Protein AF-A0A349M8V0-F1 (afdb_monomer_lite)

Secondary structure (DSSP, 8-state):
-HHHHHHHHSPPPPBTTB---HHHHHHHHHHHGGGHHHHHHHS-HHHHHHHHHHHHHHHHSS--TTHHHHHHHSSHHHHHHHHHHTSS-HHHHHHHHHHHHHHHHHHHHHHHHHHHHHHHH--

Sequence (123 aa):
LPVLINYIQHPQVVGPYNWDFYSLNLIMICAFFPLLIPIFRKLPGTYGILTLVFLVIPLTSGRLTSIPRYYLVVFPVYMILAWWSCRGSQQQQERKHTFIVASFAILLSLGMVMFTLGVYSLA

Radius of gyration: 17.71 Å; chains: 1; bounding box: 41×24×51 Å

Structure (mmCIF, N/CA/C/O backbone):
data_AF-A0A349M8V0-F1
#
_entry.id   AF-A0A349M8V0-F1
#
loop_
_atom_site.group_PDB
_atom_site.id
_atom_site.type_symbol
_atom_site.label_atom_id
_atom_site.label_alt_id
_atom_site.label_comp_id
_atom_site.label_asym_id
_atom_site.label_entity_id
_atom_site.label_seq_id
_atom_site.pdbx_PDB_ins_code
_atom_site.Cartn_x
_atom_site.Cartn_y
_atom_site.Cartn_z
_atom_site.occupancy
_atom_site.B_iso_or_equiv
_atom_site.auth_seq_id
_atom_site.auth_comp_id
_atom_site.auth_asym_id
_atom_site.auth_atom_id
_atom_site.pdbx_PDB_model_num
ATOM 1 N N . LEU A 1 1 ? 15.910 -9.341 -3.261 1.00 67.12 1 LEU A N 1
ATOM 2 C CA . LEU A 1 1 ? 17.052 -8.499 -2.821 1.00 67.12 1 LEU A CA 1
ATOM 3 C C . LEU A 1 1 ? 18.019 -8.149 -3.957 1.00 67.12 1 LEU A C 1
ATOM 5 O O . LEU A 1 1 ? 18.129 -6.962 -4.230 1.00 67.12 1 LEU A O 1
ATOM 9 N N . PRO A 1 2 ? 18.649 -9.105 -4.673 1.00 75.94 2 PRO A N 1
ATOM 10 C CA . PRO A 1 2 ? 19.550 -8.780 -5.792 1.00 75.94 2 PRO A CA 1
ATOM 11 C C . PRO A 1 2 ? 18.852 -8.000 -6.916 1.00 75.94 2 PRO A C 1
ATOM 13 O O . PRO A 1 2 ? 19.427 -7.067 -7.459 1.00 75.94 2 PRO A O 1
ATOM 16 N N . VAL A 1 3 ? 17.576 -8.302 -7.180 1.00 75.69 3 VAL A N 1
ATOM 17 C CA . VAL A 1 3 ? 16.731 -7.546 -8.122 1.00 75.69 3 VAL A CA 1
ATOM 18 C C . VAL A 1 3 ? 16.557 -6.087 -7.687 1.00 75.69 3 VAL A C 1
ATOM 20 O O . VAL A 1 3 ? 16.650 -5.195 -8.515 1.00 75.69 3 VAL A O 1
ATOM 23 N N . LEU A 1 4 ? 16.361 -5.826 -6.389 1.00 76.88 4 LEU A N 1
ATOM 24 C CA . LEU A 1 4 ? 16.203 -4.466 -5.859 1.00 76.88 4 LEU A CA 1
ATOM 25 C C . LEU A 1 4 ? 17.508 -3.666 -5.985 1.00 76.88 4 LEU A C 1
ATOM 27 O O . LEU A 1 4 ? 17.482 -2.509 -6.385 1.00 76.88 4 LEU A O 1
ATOM 31 N N . ILE A 1 5 ? 18.644 -4.300 -5.679 1.00 81.44 5 ILE A N 1
ATOM 32 C CA . ILE A 1 5 ? 19.976 -3.695 -5.821 1.00 81.44 5 ILE A CA 1
ATOM 33 C C . ILE A 1 5 ? 20.246 -3.362 -7.289 1.00 81.44 5 ILE A C 1
ATOM 35 O O . ILE A 1 5 ? 20.620 -2.235 -7.602 1.00 81.44 5 ILE A O 1
ATOM 39 N N . ASN A 1 6 ? 19.997 -4.315 -8.190 1.00 80.62 6 ASN A N 1
ATOM 40 C CA . ASN A 1 6 ? 20.159 -4.108 -9.624 1.00 80.62 6 ASN A CA 1
ATOM 41 C C . ASN A 1 6 ? 19.255 -2.978 -10.140 1.00 80.62 6 ASN A C 1
ATOM 43 O O . ASN A 1 6 ? 19.724 -2.140 -10.905 1.00 80.62 6 ASN A O 1
ATOM 47 N N . TYR A 1 7 ? 18.007 -2.915 -9.665 1.00 79.81 7 TYR A N 1
ATOM 48 C CA . TYR A 1 7 ? 17.055 -1.863 -10.017 1.00 79.81 7 TYR A CA 1
ATOM 49 C C . TYR A 1 7 ? 17.547 -0.482 -9.571 1.00 79.81 7 TYR A C 1
ATOM 51 O O . TYR A 1 7 ? 17.559 0.439 -10.375 1.00 79.81 7 TYR A O 1
ATOM 59 N N . ILE A 1 8 ? 18.043 -0.352 -8.334 1.00 82.94 8 ILE A N 1
ATOM 60 C CA . ILE A 1 8 ? 18.603 0.908 -7.812 1.00 82.94 8 ILE A CA 1
ATOM 61 C C . ILE A 1 8 ? 19.835 1.359 -8.613 1.00 82.94 8 ILE A C 1
ATOM 63 O O . ILE A 1 8 ? 20.022 2.552 -8.844 1.00 82.94 8 ILE A O 1
ATOM 67 N N . GLN A 1 9 ? 20.677 0.413 -9.035 1.00 85.44 9 GLN A N 1
ATOM 68 C CA . GLN A 1 9 ? 21.901 0.690 -9.793 1.00 85.44 9 GLN A CA 1
ATOM 69 C C . GLN A 1 9 ? 21.645 1.066 -11.260 1.00 85.44 9 GLN A C 1
ATOM 71 O O . GLN A 1 9 ? 22.492 1.718 -11.865 1.00 85.44 9 GLN A O 1
ATOM 76 N N . HIS A 1 10 ? 20.497 0.683 -11.826 1.00 81.81 10 HIS A N 1
ATOM 77 C CA . HIS A 1 10 ? 20.156 0.910 -13.233 1.00 81.81 10 HIS A CA 1
ATOM 78 C C . HIS A 1 10 ? 18.828 1.671 -13.354 1.00 81.81 10 HIS A C 1
ATOM 80 O O . HIS A 1 10 ? 17.822 1.088 -13.781 1.00 81.81 10 HIS A O 1
ATOM 86 N N . PRO A 1 11 ? 18.801 2.970 -12.990 1.00 80.00 11 PRO A N 1
ATOM 87 C CA . PRO A 1 11 ? 17.587 3.770 -13.049 1.00 80.00 11 PRO A CA 1
ATOM 88 C C . PRO A 1 11 ? 17.034 3.801 -14.474 1.00 80.00 11 PRO A C 1
ATOM 90 O O . PRO A 1 11 ? 17.744 4.111 -15.430 1.00 80.00 11 PRO A O 1
ATOM 93 N N . GLN A 1 12 ? 15.753 3.471 -14.608 1.00 74.44 12 GLN A N 1
ATOM 94 C CA . GLN A 1 12 ? 15.059 3.487 -15.890 1.00 74.44 12 GLN A CA 1
ATOM 95 C C . GLN A 1 12 ? 14.364 4.836 -16.073 1.00 74.44 12 GLN A C 1
ATOM 97 O O . GLN A 1 12 ? 13.650 5.306 -15.185 1.00 74.44 12 GLN A O 1
ATOM 102 N N . VAL A 1 13 ? 14.566 5.463 -17.232 1.00 70.75 13 VAL A N 1
ATOM 103 C CA . VAL A 1 13 ? 13.831 6.673 -17.610 1.00 70.75 13 VAL A CA 1
ATOM 104 C C . VAL A 1 13 ? 12.449 6.256 -18.106 1.00 70.75 13 VAL A C 1
ATOM 106 O O . VAL A 1 13 ? 12.327 5.318 -18.894 1.00 70.75 13 VAL A O 1
ATOM 109 N N . VAL A 1 14 ? 11.407 6.945 -17.635 1.00 67.88 14 VAL A N 1
ATOM 110 C CA . VAL A 1 14 ? 10.024 6.689 -18.056 1.00 67.88 14 VAL A CA 1
ATOM 111 C C . VAL A 1 14 ? 9.923 6.936 -19.560 1.00 67.88 14 VAL A C 1
ATOM 113 O O . VAL A 1 14 ? 10.162 8.047 -20.030 1.00 67.88 14 VAL A O 1
ATOM 116 N N . GLY A 1 15 ? 9.596 5.890 -20.314 1.00 67.25 15 GLY A N 1
ATOM 117 C CA . GLY A 1 15 ? 9.407 5.962 -21.758 1.00 67.25 15 GLY A CA 1
ATOM 118 C C . GLY A 1 15 ? 7.920 5.901 -22.113 1.00 67.25 15 GLY A C 1
ATOM 119 O O . GLY A 1 15 ? 7.176 5.197 -21.437 1.00 67.25 15 GLY A O 1
ATOM 120 N N . PRO A 1 16 ? 7.466 6.547 -23.200 1.00 66.50 16 PRO A N 1
ATOM 121 C CA . PRO A 1 16 ? 6.059 6.505 -23.624 1.00 66.50 16 PRO A CA 1
ATOM 122 C C . PRO A 1 16 ? 5.549 5.086 -23.945 1.00 66.50 16 PRO A C 1
ATOM 124 O O . PRO A 1 16 ? 4.350 4.835 -23.900 1.00 66.50 16 PRO A O 1
ATOM 127 N N . TYR A 1 17 ? 6.458 4.144 -24.218 1.00 67.19 17 TYR A N 1
ATOM 128 C CA . TYR A 1 17 ? 6.156 2.729 -24.471 1.00 67.19 17 TYR A CA 1
ATOM 129 C C . TYR A 1 17 ? 6.496 1.810 -23.289 1.00 67.19 17 TYR A C 1
ATOM 131 O O . TYR A 1 17 ? 6.292 0.601 -23.364 1.00 67.19 17 TYR A O 1
ATOM 139 N N . ASN A 1 18 ? 7.024 2.372 -22.199 1.00 67.75 18 ASN A N 1
ATOM 140 C CA . ASN A 1 18 ? 7.410 1.643 -21.001 1.00 67.75 18 ASN A CA 1
ATOM 141 C C . ASN A 1 18 ? 6.669 2.232 -19.796 1.00 67.75 18 ASN A C 1
ATOM 143 O O . ASN A 1 18 ? 7.134 3.182 -19.169 1.00 67.75 18 ASN A O 1
ATOM 147 N N . TRP A 1 19 ? 5.523 1.634 -19.460 1.00 66.00 19 TRP A N 1
ATOM 148 C CA . TRP A 1 19 ? 4.694 1.971 -18.292 1.00 66.00 19 TRP A CA 1
ATOM 149 C C . TRP A 1 19 ? 5.328 1.535 -16.954 1.00 66.00 19 TRP A C 1
ATOM 151 O O . TRP A 1 19 ? 4.631 1.229 -15.982 1.00 66.00 19 TRP A O 1
ATOM 161 N N . ASP A 1 20 ? 6.659 1.482 -16.897 1.00 74.62 20 ASP A N 1
ATOM 162 C CA . ASP A 1 20 ? 7.415 1.227 -15.683 1.00 74.62 20 ASP A CA 1
ATOM 163 C C . ASP A 1 20 ? 7.828 2.548 -15.025 1.00 74.62 20 ASP A C 1
ATOM 165 O O . ASP A 1 20 ? 8.823 3.186 -15.378 1.00 74.62 20 ASP A O 1
ATOM 169 N N . PHE A 1 21 ? 7.032 2.979 -14.049 1.00 82.75 21 PHE A N 1
ATOM 170 C CA . PHE A 1 21 ? 7.296 4.190 -13.280 1.00 82.75 21 PHE A CA 1
ATOM 171 C C . PHE A 1 21 ? 8.333 3.921 -12.188 1.00 82.75 21 PHE A C 1
ATOM 173 O O . PHE A 1 21 ? 7.989 3.774 -11.015 1.00 82.75 21 PHE A O 1
ATOM 180 N N . TYR A 1 22 ? 9.608 3.897 -12.577 1.00 83.31 22 TYR A N 1
ATOM 181 C CA . TYR A 1 22 ? 10.750 3.607 -11.704 1.00 83.31 22 TYR A CA 1
ATOM 182 C C . TYR A 1 22 ? 10.678 4.298 -10.332 1.00 83.31 22 TYR A C 1
ATOM 184 O O . TYR A 1 22 ? 10.661 3.641 -9.287 1.00 83.31 22 TYR A O 1
ATOM 192 N N . SER A 1 23 ? 10.566 5.629 -10.332 1.00 84.69 23 SER A N 1
ATOM 193 C CA . SER A 1 23 ? 10.524 6.426 -9.102 1.00 84.69 23 SER A CA 1
ATOM 194 C C . SER A 1 23 ? 9.300 6.100 -8.248 1.00 84.69 23 SER A C 1
ATOM 196 O O . SER A 1 23 ? 9.412 5.987 -7.030 1.00 84.69 23 SER A O 1
ATOM 198 N N . LEU A 1 24 ? 8.137 5.899 -8.877 1.00 86.19 24 LEU A N 1
ATOM 199 C CA . LEU A 1 24 ? 6.903 5.538 -8.182 1.00 86.19 24 LEU A CA 1
ATOM 200 C C . LEU A 1 24 ? 7.041 4.167 -7.507 1.00 86.19 24 LEU A C 1
ATOM 202 O O . LEU A 1 24 ? 6.669 4.021 -6.346 1.00 86.19 24 LEU A O 1
ATOM 206 N N . ASN A 1 25 ? 7.611 3.175 -8.198 1.00 87.88 25 ASN A N 1
ATOM 207 C CA . ASN A 1 25 ? 7.834 1.846 -7.633 1.00 87.88 25 ASN A CA 1
ATOM 208 C C . ASN A 1 25 ? 8.745 1.915 -6.403 1.00 87.88 25 ASN A C 1
ATOM 210 O O . ASN A 1 25 ? 8.401 1.354 -5.364 1.00 87.88 25 ASN A O 1
ATOM 214 N N . LEU A 1 26 ? 9.869 2.638 -6.486 1.00 87.69 26 LEU A N 1
ATOM 215 C CA . LEU A 1 26 ? 10.778 2.807 -5.349 1.00 87.69 26 LEU A CA 1
ATOM 216 C C . LEU A 1 26 ? 10.113 3.519 -4.172 1.00 87.69 26 LEU A C 1
ATOM 218 O O . LEU A 1 26 ? 10.224 3.048 -3.041 1.00 87.69 26 LEU A O 1
ATOM 222 N N . ILE A 1 27 ? 9.386 4.610 -4.431 1.00 89.25 27 ILE A N 1
ATOM 223 C CA . ILE A 1 27 ? 8.642 5.333 -3.392 1.00 89.25 27 ILE A CA 1
ATOM 224 C C . ILE A 1 27 ? 7.653 4.391 -2.706 1.00 89.25 27 ILE A C 1
ATOM 226 O O . ILE A 1 27 ? 7.610 4.348 -1.480 1.00 89.25 27 ILE A O 1
ATOM 230 N N . MET A 1 28 ? 6.901 3.594 -3.467 1.00 89.31 28 MET A N 1
ATOM 231 C CA . MET A 1 28 ? 5.934 2.652 -2.902 1.00 89.31 28 MET A CA 1
ATOM 232 C C . MET A 1 28 ? 6.605 1.552 -2.077 1.00 89.31 28 MET A C 1
ATOM 234 O O . MET A 1 28 ? 6.092 1.198 -1.016 1.00 89.31 28 MET A O 1
ATOM 238 N N . ILE A 1 29 ? 7.772 1.051 -2.494 1.00 89.12 29 ILE A N 1
ATOM 239 C CA . ILE A 1 29 ? 8.552 0.100 -1.690 1.00 89.12 29 ILE A CA 1
ATOM 240 C C . ILE A 1 29 ? 8.965 0.731 -0.364 1.00 89.12 29 ILE A C 1
ATOM 242 O O . ILE A 1 29 ? 8.669 0.186 0.702 1.00 89.12 29 ILE A O 1
ATOM 246 N N . CYS A 1 30 ? 9.576 1.908 -0.419 1.00 89.94 30 CYS A N 1
ATOM 247 C CA . CYS A 1 30 ? 10.024 2.619 0.770 1.00 89.94 30 CYS A CA 1
ATOM 248 C C . CYS A 1 30 ? 8.865 3.051 1.679 1.00 89.94 30 CYS A C 1
ATOM 250 O O . CYS A 1 30 ? 9.047 3.101 2.890 1.00 89.94 30 CYS A O 1
ATOM 252 N N . ALA A 1 31 ? 7.681 3.337 1.133 1.00 89.75 31 ALA A N 1
ATOM 253 C CA . ALA A 1 31 ? 6.516 3.760 1.905 1.00 89.75 31 ALA A CA 1
ATOM 254 C C . ALA A 1 31 ? 5.797 2.590 2.593 1.00 89.75 31 ALA A C 1
ATOM 256 O O . ALA A 1 31 ? 5.341 2.736 3.727 1.00 89.75 31 ALA A O 1
ATOM 257 N N . PHE A 1 32 ? 5.698 1.425 1.943 1.00 90.56 32 PHE A N 1
ATOM 258 C CA . PHE A 1 32 ? 4.906 0.303 2.460 1.00 90.56 32 PHE A CA 1
ATOM 259 C C . PHE A 1 32 ? 5.655 -0.564 3.474 1.00 90.56 32 PHE A C 1
ATOM 261 O O . PHE A 1 32 ? 5.034 -1.064 4.410 1.00 90.56 32 PHE A O 1
ATOM 268 N N . PHE A 1 33 ? 6.975 -0.725 3.351 1.00 90.94 33 PHE A N 1
ATOM 269 C CA . PHE A 1 33 ? 7.754 -1.504 4.324 1.00 90.94 33 PHE A CA 1
ATOM 270 C C . PHE A 1 33 ? 7.653 -0.961 5.764 1.00 90.94 33 PHE A C 1
ATOM 272 O O . PHE A 1 33 ? 7.397 -1.753 6.675 1.00 90.94 33 PHE A O 1
ATOM 279 N N . PRO A 1 34 ? 7.758 0.360 6.011 1.00 93.06 34 PRO A N 1
ATOM 280 C CA . PRO A 1 34 ? 7.553 0.938 7.337 1.00 93.06 34 PRO A CA 1
ATOM 281 C C . PRO A 1 34 ? 6.166 0.678 7.931 1.00 93.06 34 PRO A C 1
ATOM 283 O O . PRO A 1 34 ? 6.041 0.650 9.154 1.00 93.06 34 PRO A O 1
ATOM 286 N N . LEU A 1 35 ? 5.133 0.435 7.111 1.00 91.44 35 LEU A N 1
ATOM 287 C CA . LEU A 1 35 ? 3.784 0.113 7.596 1.00 91.44 35 LEU A CA 1
ATOM 288 C C . LEU A 1 35 ? 3.717 -1.240 8.318 1.00 91.44 35 LEU A C 1
ATOM 290 O O . LEU A 1 35 ? 2.807 -1.455 9.117 1.00 91.44 35 LEU A O 1
ATOM 294 N N . LEU A 1 36 ? 4.703 -2.125 8.136 1.00 92.00 36 LEU A N 1
ATOM 295 C CA . LEU A 1 36 ? 4.812 -3.341 8.945 1.00 92.00 36 LEU A CA 1
ATOM 296 C C . LEU A 1 36 ? 4.975 -3.019 10.434 1.00 92.00 36 LEU A C 1
ATOM 298 O O . LEU A 1 36 ? 4.443 -3.744 11.272 1.00 92.00 36 LEU A O 1
ATOM 302 N N . ILE A 1 37 ? 5.654 -1.918 10.775 1.00 93.81 37 ILE A N 1
ATOM 303 C CA . ILE A 1 37 ? 5.904 -1.525 12.167 1.00 93.81 37 ILE A CA 1
ATOM 304 C C . ILE A 1 37 ? 4.584 -1.319 12.929 1.00 93.81 37 ILE A C 1
ATOM 306 O O . ILE A 1 37 ? 4.375 -2.002 13.934 1.00 93.81 37 ILE A O 1
ATOM 310 N N . PRO A 1 38 ? 3.661 -0.426 12.512 1.00 93.56 38 PRO A N 1
ATOM 311 C CA . PRO A 1 38 ? 2.388 -0.277 13.204 1.00 93.56 38 PRO A CA 1
ATOM 312 C C . PRO A 1 38 ? 1.530 -1.545 13.137 1.00 93.56 38 PRO A C 1
ATOM 314 O O . PRO A 1 38 ? 0.856 -1.833 14.121 1.00 93.56 38 PRO A O 1
ATOM 317 N N . ILE A 1 39 ? 1.587 -2.333 12.056 1.00 92.75 39 ILE A N 1
ATOM 318 C CA . ILE A 1 39 ? 0.817 -3.584 11.945 1.00 92.75 39 ILE A CA 1
ATOM 319 C C . ILE A 1 39 ? 1.255 -4.587 13.015 1.00 92.75 39 ILE A C 1
ATOM 321 O O . ILE A 1 39 ? 0.426 -5.008 13.813 1.00 92.75 39 ILE A O 1
ATOM 325 N N . PHE A 1 40 ? 2.548 -4.900 13.125 1.00 94.25 40 PHE A N 1
ATOM 326 C CA . PHE A 1 40 ? 3.043 -5.814 14.161 1.00 94.25 40 PHE A CA 1
ATOM 327 C C . PHE A 1 40 ? 2.849 -5.276 15.583 1.00 94.25 40 PHE A C 1
ATOM 329 O O . PHE A 1 40 ? 2.684 -6.053 16.519 1.00 94.25 40 PHE A O 1
ATOM 336 N N . ARG A 1 41 ? 2.865 -3.950 15.771 1.00 94.06 41 ARG A N 1
ATOM 337 C CA . ARG A 1 41 ? 2.697 -3.341 17.102 1.00 94.06 41 ARG A CA 1
ATOM 338 C C . ARG A 1 41 ? 1.246 -3.228 17.554 1.00 94.06 41 ARG A C 1
ATOM 340 O O . ARG A 1 41 ? 1.020 -3.048 18.750 1.00 94.06 41 ARG A O 1
ATOM 347 N N . LYS A 1 42 ? 0.282 -3.207 16.631 1.00 92.00 42 LYS A N 1
ATOM 348 C CA . LYS A 1 42 ? -1.114 -2.838 16.927 1.00 92.00 42 LYS A CA 1
ATOM 349 C C . LYS A 1 42 ? -2.150 -3.872 16.497 1.00 92.00 42 LYS A C 1
ATOM 351 O O . LYS A 1 42 ? -3.282 -3.777 16.968 1.00 92.00 42 LYS A O 1
ATOM 356 N N . LEU A 1 43 ? -1.788 -4.816 15.634 1.00 91.19 43 LEU A N 1
ATOM 357 C CA . LEU A 1 43 ? -2.649 -5.884 15.135 1.00 91.19 43 LEU A CA 1
ATOM 358 C C . LEU A 1 43 ? -2.064 -7.257 15.506 1.00 91.19 43 LEU A C 1
ATOM 360 O O . LEU A 1 43 ? -0.871 -7.355 15.800 1.00 91.19 43 LEU A O 1
ATOM 364 N N . PRO A 1 44 ? -2.878 -8.330 15.490 1.00 92.00 44 PRO A N 1
ATOM 365 C CA . PRO A 1 44 ? -2.375 -9.691 15.648 1.00 92.00 44 PRO A CA 1
ATOM 366 C C . PRO A 1 44 ? -1.237 -10.005 14.670 1.00 92.00 44 PRO A C 1
ATOM 368 O O . PRO A 1 44 ? -1.313 -9.660 13.488 1.00 92.00 44 PRO A O 1
ATOM 371 N N . GLY A 1 45 ? -0.205 -10.708 15.148 1.00 91.94 45 GLY A N 1
ATOM 372 C CA . GLY A 1 45 ? 1.011 -10.993 14.375 1.00 91.94 45 GLY A CA 1
ATOM 373 C C . GLY A 1 45 ? 0.754 -11.682 13.031 1.00 91.94 45 GLY A C 1
ATOM 374 O O . GLY A 1 45 ? 1.478 -11.428 12.071 1.00 91.94 45 GLY A O 1
ATOM 375 N N . THR A 1 46 ? -0.323 -12.467 12.921 1.00 91.62 46 THR A N 1
ATOM 376 C CA . THR A 1 46 ? -0.767 -13.103 11.671 1.00 91.62 46 THR A CA 1
ATOM 377 C C . THR A 1 46 ? -0.963 -12.093 10.537 1.00 91.62 46 THR A C 1
ATOM 379 O O . THR A 1 46 ? -0.543 -12.354 9.413 1.00 91.62 46 THR A O 1
ATOM 382 N N . TYR A 1 47 ? -1.524 -10.911 10.820 1.00 90.81 47 TYR A N 1
ATOM 383 C CA . TYR A 1 47 ? -1.696 -9.854 9.816 1.00 90.81 47 TYR A CA 1
ATOM 384 C C . TYR A 1 47 ? -0.361 -9.249 9.377 1.00 90.81 47 TYR A C 1
ATOM 386 O O . TYR A 1 47 ? -0.187 -8.920 8.203 1.00 90.81 47 TYR A O 1
ATOM 394 N N . GLY A 1 48 ? 0.597 -9.133 10.299 1.00 92.12 48 GLY A N 1
ATOM 395 C CA . GLY A 1 48 ? 1.953 -8.682 9.991 1.00 92.12 48 GLY A CA 1
ATOM 396 C C . GLY A 1 48 ? 2.698 -9.669 9.097 1.00 92.12 48 GLY A C 1
ATOM 397 O O . GLY A 1 48 ? 3.279 -9.259 8.0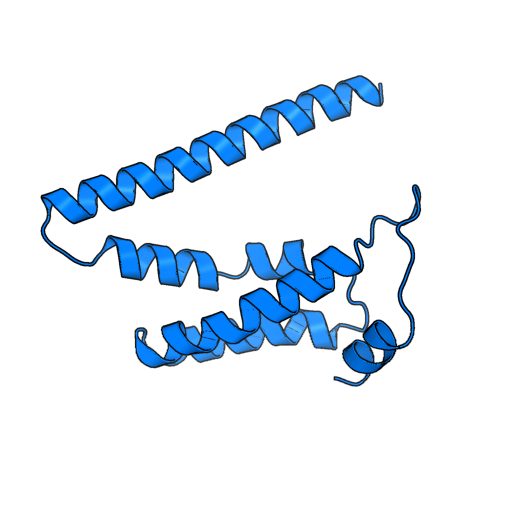96 1.00 92.12 48 GLY A O 1
ATOM 398 N N . ILE A 1 49 ? 2.617 -10.968 9.403 1.00 92.38 49 ILE A N 1
ATOM 399 C CA . ILE A 1 49 ? 3.211 -12.032 8.578 1.00 92.38 49 ILE A CA 1
ATOM 400 C C . ILE A 1 49 ? 2.577 -12.040 7.185 1.00 92.38 49 ILE A C 1
ATOM 402 O O . ILE A 1 49 ? 3.296 -12.039 6.190 1.00 92.38 49 ILE A O 1
ATOM 406 N N . LEU A 1 50 ? 1.244 -11.984 7.102 1.00 89.94 50 LEU A N 1
ATOM 407 C CA . LEU A 1 50 ? 0.530 -11.938 5.827 1.00 89.94 50 LEU A CA 1
ATOM 408 C C . LEU A 1 50 ? 0.967 -10.727 4.989 1.00 89.94 50 LEU A C 1
ATOM 410 O O . LEU A 1 50 ? 1.303 -10.867 3.815 1.00 89.94 50 LEU A O 1
ATOM 414 N N . THR A 1 51 ? 1.026 -9.547 5.609 1.00 91.25 51 THR A N 1
ATOM 415 C CA . THR A 1 51 ? 1.496 -8.317 4.957 1.00 91.25 51 THR A CA 1
ATOM 416 C C . THR A 1 51 ? 2.935 -8.462 4.467 1.00 91.25 51 THR A C 1
ATOM 418 O O . THR A 1 51 ? 3.224 -8.119 3.326 1.00 91.25 51 THR A O 1
ATOM 421 N N . LEU A 1 52 ? 3.837 -8.995 5.298 1.00 91.81 52 LEU A N 1
ATOM 422 C CA . LEU A 1 52 ? 5.237 -9.217 4.939 1.00 91.81 52 LEU A CA 1
ATOM 423 C C . LEU A 1 52 ? 5.351 -10.120 3.706 1.00 91.81 52 LEU A C 1
ATOM 425 O O . LEU A 1 52 ? 6.059 -9.774 2.764 1.00 91.81 52 LEU A O 1
ATOM 429 N N . VAL A 1 53 ? 4.630 -11.245 3.690 1.00 90.00 53 VAL A N 1
ATOM 430 C CA . VAL A 1 53 ? 4.620 -12.186 2.560 1.00 90.00 53 VAL A CA 1
ATOM 431 C C . VAL A 1 53 ? 4.208 -11.469 1.278 1.00 90.00 53 VAL A C 1
ATOM 433 O O . VAL A 1 53 ? 4.911 -11.538 0.271 1.00 90.00 53 VAL A O 1
ATOM 436 N N . PHE A 1 54 ? 3.116 -10.712 1.325 1.00 87.94 54 PHE A N 1
ATOM 437 C CA . PHE A 1 54 ? 2.630 -9.984 0.163 1.00 87.94 54 PHE A CA 1
ATOM 438 C C . PHE A 1 54 ? 3.534 -8.831 -0.295 1.00 87.94 54 PHE A C 1
ATOM 440 O O . PHE A 1 54 ? 3.549 -8.525 -1.484 1.00 87.94 54 PHE A O 1
ATOM 447 N N . LEU A 1 55 ? 4.286 -8.192 0.606 1.00 89.25 55 LEU A N 1
ATOM 448 C CA . LEU A 1 55 ? 5.292 -7.200 0.218 1.00 89.25 55 LEU A CA 1
ATOM 449 C C . LEU A 1 55 ? 6.524 -7.866 -0.405 1.00 89.25 55 LEU A C 1
ATOM 451 O O . LEU A 1 55 ? 7.125 -7.324 -1.323 1.00 89.25 55 LEU A O 1
ATOM 455 N N . VAL A 1 56 ? 6.907 -9.056 0.057 1.00 89.12 56 VAL A N 1
ATOM 456 C CA . VAL A 1 56 ? 8.105 -9.748 -0.436 1.00 89.12 56 VAL A CA 1
ATOM 457 C C . VAL A 1 56 ? 7.874 -10.421 -1.792 1.00 89.12 56 VAL A C 1
ATOM 459 O O . VAL A 1 56 ? 8.769 -10.365 -2.632 1.00 89.12 56 VAL A O 1
ATOM 462 N N . ILE A 1 57 ? 6.699 -11.014 -2.043 1.00 87.12 57 ILE A N 1
ATOM 463 C CA . ILE A 1 57 ? 6.407 -11.763 -3.285 1.00 87.12 57 ILE A CA 1
ATOM 464 C C . ILE A 1 57 ? 6.693 -10.948 -4.566 1.00 87.12 57 ILE A C 1
ATOM 466 O O . ILE A 1 57 ? 7.405 -11.440 -5.443 1.00 87.12 57 ILE A O 1
ATOM 470 N N . PRO A 1 58 ? 6.221 -9.695 -4.716 1.00 84.81 58 PRO A N 1
ATOM 471 C 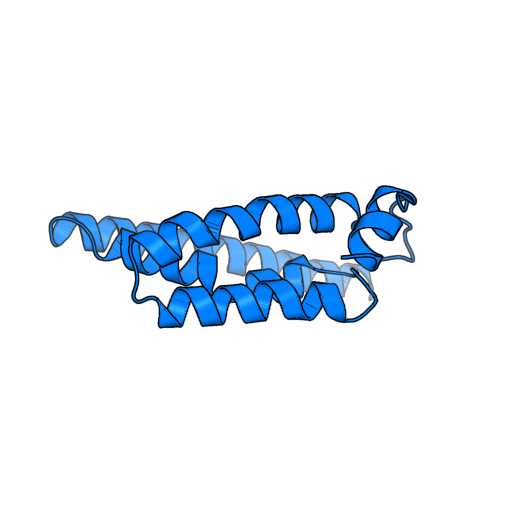CA . PRO A 1 58 ? 6.516 -8.907 -5.912 1.00 84.81 58 PRO A CA 1
ATOM 472 C C . PRO A 1 58 ? 8.015 -8.642 -6.091 1.00 84.81 58 PRO A C 1
ATOM 474 O O . PRO A 1 58 ? 8.502 -8.605 -7.218 1.00 84.81 58 PRO A O 1
ATOM 477 N N . LEU A 1 59 ? 8.775 -8.540 -4.995 1.00 85.00 59 LEU A N 1
ATOM 478 C CA . LEU A 1 59 ? 10.222 -8.308 -5.026 1.00 85.00 59 LEU A CA 1
ATOM 479 C C . LEU A 1 59 ? 11.041 -9.548 -5.401 1.00 85.00 59 LEU A C 1
ATOM 481 O O . LEU A 1 59 ? 12.232 -9.425 -5.709 1.00 85.00 59 LEU A O 1
ATOM 485 N N . THR A 1 60 ? 10.442 -10.739 -5.344 1.00 83.38 60 THR A N 1
ATOM 486 C CA . THR A 1 60 ? 11.077 -12.003 -5.744 1.00 83.38 60 THR A CA 1
ATOM 487 C C . THR A 1 60 ? 10.681 -12.444 -7.151 1.00 83.38 60 THR A C 1
ATOM 489 O O . THR A 1 60 ? 11.321 -13.337 -7.697 1.00 83.38 60 THR A O 1
ATOM 492 N N . SER A 1 61 ? 9.706 -11.778 -7.777 1.00 76.94 61 SER A N 1
ATOM 493 C CA . SER A 1 61 ? 9.194 -12.098 -9.119 1.00 76.94 61 SER A CA 1
ATOM 494 C C . SER A 1 61 ? 10.172 -11.828 -10.279 1.00 76.94 61 SER A C 1
ATOM 496 O O . SER A 1 61 ? 9.875 -12.139 -11.430 1.00 76.94 61 SER A O 1
ATOM 498 N N . GLY A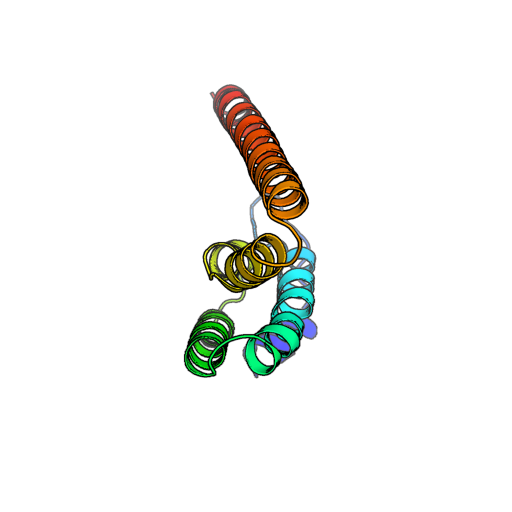 1 62 ? 11.343 -11.243 -10.005 1.00 71.19 62 GLY A N 1
ATOM 499 C CA . GLY A 1 62 ? 12.374 -10.955 -11.010 1.00 71.19 62 GLY A CA 1
ATOM 500 C C . GLY A 1 62 ? 12.160 -9.664 -11.808 1.00 71.19 62 GLY A C 1
ATOM 501 O O . GLY A 1 62 ? 13.090 -9.217 -12.474 1.00 71.19 62 GLY A O 1
ATOM 502 N N . ARG A 1 63 ? 10.983 -9.026 -11.718 1.00 74.00 63 ARG A N 1
ATOM 503 C CA . ARG A 1 63 ? 10.684 -7.725 -12.343 1.00 74.00 63 ARG A CA 1
ATOM 504 C C . ARG A 1 63 ? 9.956 -6.816 -11.355 1.00 74.00 63 ARG A C 1
ATOM 506 O O . ARG A 1 63 ? 8.976 -7.226 -10.749 1.00 74.00 63 ARG A O 1
ATOM 513 N N . LEU A 1 64 ? 10.404 -5.568 -11.220 1.00 75.62 64 LEU A N 1
ATOM 514 C CA . LEU A 1 64 ? 9.791 -4.569 -10.327 1.00 75.62 64 LEU A CA 1
ATOM 515 C C . LEU A 1 64 ? 8.807 -3.644 -11.055 1.00 75.62 64 LEU A C 1
ATOM 517 O O . LEU A 1 64 ? 8.552 -2.525 -10.621 1.00 75.62 64 LEU A O 1
ATOM 52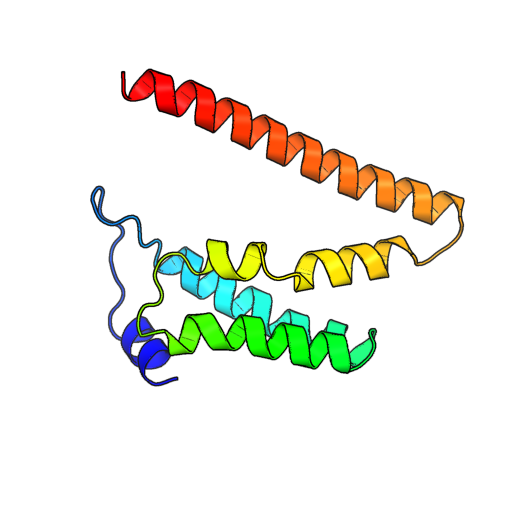1 N N . THR A 1 65 ? 8.233 -4.119 -12.158 1.00 75.06 65 THR A N 1
ATOM 522 C CA . THR A 1 65 ? 7.279 -3.351 -12.954 1.00 75.06 65 THR A CA 1
ATOM 523 C C . THR A 1 65 ? 5.946 -3.223 -12.224 1.00 75.06 65 THR A C 1
ATOM 525 O O . THR A 1 65 ? 5.354 -4.230 -11.824 1.00 75.06 65 THR A O 1
ATOM 528 N N . SER A 1 66 ? 5.450 -1.993 -12.092 1.00 76.25 66 SER A N 1
ATOM 529 C CA . SER A 1 66 ? 4.125 -1.686 -11.531 1.00 76.25 66 SER A CA 1
ATOM 530 C C . SER A 1 66 ? 3.894 -2.216 -10.103 1.00 76.25 66 SER A C 1
ATOM 532 O O . SER A 1 66 ? 2.790 -2.649 -9.766 1.00 76.25 66 SER A O 1
ATOM 534 N N . ILE A 1 67 ? 4.903 -2.118 -9.226 1.00 83.94 67 ILE A N 1
ATOM 535 C CA . ILE A 1 67 ? 4.802 -2.444 -7.788 1.00 83.94 67 ILE A CA 1
ATOM 536 C C . ILE A 1 67 ? 3.567 -1.848 -7.086 1.00 83.94 67 ILE A C 1
ATOM 538 O O . ILE A 1 67 ? 2.942 -2.586 -6.317 1.00 83.94 67 ILE A O 1
ATOM 542 N N . PRO A 1 68 ? 3.142 -0.590 -7.350 1.00 81.06 68 PRO A N 1
ATOM 543 C CA . PRO A 1 68 ? 1.926 -0.039 -6.761 1.00 81.06 68 PRO A CA 1
ATOM 544 C C . PRO A 1 68 ? 0.705 -0.945 -6.934 1.00 81.06 68 PRO A C 1
ATOM 546 O O . PRO A 1 68 ? -0.083 -1.069 -6.005 1.00 81.06 68 PRO A O 1
ATOM 549 N N . ARG A 1 69 ? 0.560 -1.621 -8.084 1.00 80.44 69 ARG A N 1
ATOM 550 C CA . ARG A 1 69 ? -0.579 -2.511 -8.357 1.00 80.44 69 ARG A CA 1
ATOM 551 C C . ARG A 1 69 ? -0.626 -3.675 -7.379 1.00 80.44 69 ARG A C 1
ATOM 553 O O . ARG A 1 69 ? -1.702 -4.044 -6.925 1.00 80.44 69 ARG A O 1
ATOM 560 N N . TYR A 1 70 ? 0.529 -4.241 -7.051 1.00 82.88 70 TYR A N 1
ATOM 561 C CA . TYR A 1 70 ? 0.601 -5.317 -6.077 1.00 82.88 70 TYR A CA 1
ATOM 562 C C . TYR A 1 70 ? 0.371 -4.758 -4.677 1.00 82.88 70 TYR A C 1
ATOM 564 O O . TYR A 1 70 ? -0.512 -5.221 -3.973 1.00 82.88 70 TYR A O 1
ATOM 572 N N . TYR A 1 71 ? 1.087 -3.707 -4.284 1.00 84.38 71 TYR A N 1
ATOM 573 C CA . TYR A 1 71 ? 1.063 -3.231 -2.899 1.00 84.38 71 TYR A CA 1
ATOM 574 C C . TYR A 1 71 ? -0.246 -2.552 -2.489 1.00 84.38 71 TYR A C 1
ATOM 576 O O . TYR A 1 71 ? -0.640 -2.683 -1.337 1.00 84.38 71 TYR A O 1
ATOM 584 N N . LEU A 1 72 ? -0.934 -1.865 -3.406 1.00 71.94 72 LEU A N 1
ATOM 585 C CA . LEU A 1 72 ? -2.232 -1.234 -3.133 1.00 71.94 72 LEU A CA 1
ATOM 586 C C . LEU A 1 72 ? -3.378 -2.244 -3.042 1.00 71.94 72 LEU A C 1
ATOM 588 O O . LEU A 1 72 ? -4.374 -1.968 -2.380 1.00 71.94 72 LEU A O 1
ATOM 592 N N . VAL A 1 73 ? -3.252 -3.398 -3.704 1.00 66.94 73 VAL A N 1
ATOM 593 C CA . VAL A 1 73 ? -4.190 -4.521 -3.536 1.00 66.94 73 VAL A CA 1
ATOM 594 C C . VAL A 1 73 ? -3.934 -5.223 -2.209 1.00 66.94 73 VAL A C 1
ATOM 596 O O . VAL A 1 73 ? -4.852 -5.727 -1.565 1.00 66.94 73 VAL A O 1
ATOM 599 N N . VAL A 1 74 ? -2.674 -5.252 -1.789 1.00 62.75 74 VAL A N 1
ATOM 600 C CA . VAL A 1 74 ? -2.291 -5.814 -0.508 1.00 62.75 74 VAL A CA 1
ATOM 601 C C . VAL A 1 74 ? -2.840 -4.893 0.582 1.00 62.75 74 VAL A C 1
ATOM 603 O O . VAL A 1 74 ? -2.861 -3.667 0.483 1.00 62.75 74 VAL A O 1
ATOM 606 N N . PHE A 1 75 ? -3.321 -5.494 1.658 1.00 74.69 75 PHE A N 1
ATOM 607 C CA . PHE A 1 75 ? -4.196 -4.849 2.624 1.00 74.69 75 PHE A CA 1
ATOM 608 C C . PHE A 1 75 ? -3.559 -3.905 3.682 1.00 74.69 75 PHE A C 1
ATOM 610 O O . PHE A 1 75 ? -4.345 -3.404 4.488 1.00 74.69 75 PHE A O 1
ATOM 617 N N . PRO A 1 76 ? -2.236 -3.602 3.790 1.00 80.75 76 PRO A N 1
ATOM 618 C CA . PRO A 1 76 ? -1.706 -2.914 4.974 1.00 80.75 76 PRO A CA 1
ATOM 619 C C . PRO A 1 76 ? -2.305 -1.536 5.211 1.00 80.75 76 PRO A C 1
ATOM 621 O O . PRO A 1 76 ? -2.603 -1.189 6.353 1.00 80.75 76 PRO A O 1
ATOM 624 N N . VAL A 1 77 ? -2.514 -0.760 4.147 1.00 85.62 77 VAL A N 1
ATOM 625 C CA . VAL A 1 77 ? -3.115 0.572 4.269 1.00 85.62 77 VAL A CA 1
ATOM 626 C C . VAL A 1 77 ? -4.544 0.447 4.795 1.00 85.62 77 VAL A C 1
ATOM 628 O O . VAL A 1 77 ? -4.894 1.108 5.770 1.00 85.62 77 VAL A O 1
ATOM 631 N N . TYR A 1 78 ? -5.342 -0.464 4.233 1.00 87.25 78 TYR A N 1
ATOM 632 C CA . TYR A 1 78 ? -6.713 -0.710 4.686 1.00 87.25 78 TYR A CA 1
ATOM 633 C C . TYR A 1 78 ? -6.773 -1.244 6.120 1.00 87.25 78 TYR A C 1
ATOM 635 O O . TYR A 1 78 ? -7.621 -0.807 6.891 1.00 87.25 78 TYR A O 1
ATOM 643 N N . MET A 1 79 ? -5.852 -2.126 6.516 1.00 89.06 79 MET A N 1
ATOM 644 C CA . MET A 1 79 ? -5.761 -2.647 7.885 1.00 89.06 79 MET A CA 1
ATOM 645 C C . MET A 1 79 ? -5.474 -1.538 8.900 1.00 89.06 79 MET A C 1
ATOM 647 O O . MET A 1 79 ? -6.114 -1.479 9.950 1.00 89.06 79 MET A O 1
ATOM 651 N N . ILE A 1 80 ? -4.539 -0.635 8.588 1.00 90.56 80 ILE A N 1
ATOM 652 C CA . ILE A 1 80 ? -4.204 0.498 9.459 1.00 90.56 80 ILE A CA 1
ATOM 653 C C . ILE A 1 80 ? -5.363 1.495 9.518 1.00 90.56 80 ILE A C 1
ATOM 655 O O . ILE A 1 80 ? -5.704 1.963 10.605 1.00 90.56 80 ILE A O 1
ATOM 659 N N . LEU A 1 81 ? -5.993 1.801 8.380 1.00 90.69 81 LEU A N 1
ATOM 660 C CA . LEU A 1 81 ? -7.153 2.693 8.323 1.00 90.69 81 LEU A CA 1
ATOM 661 C C . LEU A 1 81 ? -8.342 2.126 9.106 1.00 90.69 81 LEU A C 1
ATOM 663 O O . LEU A 1 81 ? -8.961 2.859 9.877 1.00 90.69 81 LEU A O 1
ATOM 667 N N . ALA A 1 82 ? -8.615 0.826 8.977 1.00 89.00 82 ALA A N 1
ATOM 668 C CA . ALA A 1 82 ? -9.651 0.137 9.740 1.00 89.00 82 ALA A CA 1
ATOM 669 C C . ALA A 1 82 ? -9.356 0.201 11.244 1.00 89.00 82 ALA A C 1
ATOM 671 O O . ALA A 1 82 ? -10.185 0.664 12.025 1.00 89.00 82 ALA A O 1
ATOM 672 N N . TRP A 1 83 ? -8.135 -0.156 11.649 1.00 91.38 83 TRP A N 1
ATOM 673 C CA . TRP A 1 83 ? -7.701 -0.055 13.042 1.00 91.38 83 TRP A CA 1
ATOM 674 C C . TRP A 1 83 ? -7.823 1.367 13.605 1.00 91.38 83 TRP A C 1
ATOM 676 O O . TRP A 1 83 ? -8.238 1.556 14.749 1.00 91.38 83 TRP A O 1
ATOM 686 N N . TRP A 1 84 ? -7.464 2.380 12.815 1.00 92.88 84 TRP A N 1
ATOM 687 C CA . TRP A 1 84 ? -7.537 3.780 13.227 1.00 92.88 84 TRP A CA 1
ATOM 688 C C . TRP A 1 84 ? -8.981 4.285 13.335 1.00 92.88 84 TRP A C 1
ATOM 690 O O . TRP A 1 84 ? -9.293 5.075 14.239 1.00 92.88 84 TRP A O 1
ATOM 700 N N . SER A 1 85 ? -9.856 3.818 12.440 1.00 91.94 85 SER A N 1
ATOM 701 C CA . SER A 1 85 ? -11.285 4.130 12.434 1.00 91.94 85 SER A CA 1
ATOM 702 C C . SER A 1 85 ? -11.983 3.583 13.679 1.00 91.94 85 SER A C 1
ATOM 704 O O . SER A 1 85 ? -12.718 4.327 14.321 1.00 91.94 85 SER A O 1
ATOM 706 N N . CYS A 1 86 ? -11.662 2.357 14.106 1.00 87.88 86 CYS A N 1
ATOM 707 C CA . CYS A 1 86 ? -12.250 1.713 15.288 1.00 87.88 86 CYS A CA 1
ATOM 708 C C . CYS A 1 86 ? -11.811 2.302 16.646 1.00 87.88 86 CYS A C 1
ATOM 710 O O 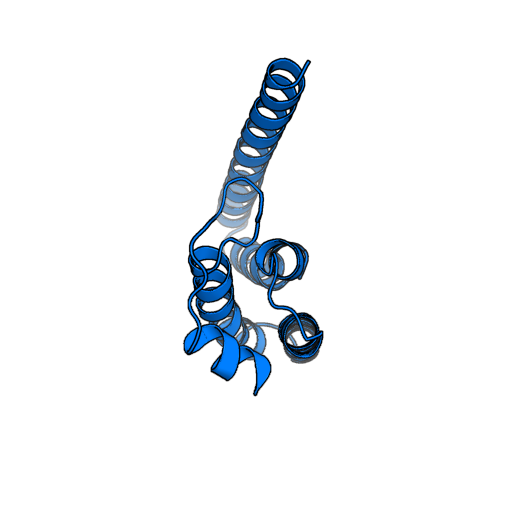. CYS A 1 86 ? -12.173 1.770 17.692 1.00 87.88 86 CYS A O 1
ATOM 712 N N . ARG A 1 87 ? -10.993 3.364 16.674 1.00 87.06 87 ARG A N 1
ATOM 713 C CA . ARG A 1 87 ? -10.525 3.997 17.919 1.00 87.06 87 ARG A CA 1
ATOM 714 C C . ARG A 1 87 ? -11.292 5.276 18.245 1.00 87.06 87 ARG A C 1
ATOM 716 O O . ARG A 1 87 ? -11.329 6.188 17.418 1.00 87.06 87 ARG A O 1
ATOM 723 N N . GLY A 1 88 ? -11.714 5.418 19.500 1.00 89.44 88 GLY A N 1
ATOM 724 C CA . GLY A 1 88 ? -12.289 6.649 20.053 1.00 89.44 88 GLY A CA 1
ATOM 725 C C . GLY A 1 88 ? -13.724 6.455 20.534 1.00 89.44 88 GLY A C 1
ATOM 726 O O . GLY A 1 88 ? -14.172 5.326 20.708 1.00 89.44 88 GLY A O 1
ATOM 727 N N . SER A 1 89 ? -14.433 7.561 20.764 1.00 90.56 89 SER A N 1
ATOM 728 C CA . SER A 1 89 ? -15.872 7.520 21.036 1.00 90.56 89 SER A CA 1
ATOM 729 C C . SER A 1 89 ? -16.656 7.142 19.775 1.00 90.56 89 SER A C 1
ATOM 731 O O . SER A 1 89 ? -16.174 7.338 18.657 1.00 90.56 89 SER A O 1
ATOM 733 N N . GLN A 1 90 ? -17.889 6.658 19.944 1.00 88.88 90 GLN A N 1
ATOM 734 C CA . GLN A 1 90 ? -18.770 6.283 18.831 1.00 88.88 90 GLN A CA 1
ATOM 735 C C . GLN A 1 90 ? -18.930 7.421 17.806 1.00 88.88 90 GLN A C 1
ATOM 737 O O . GLN A 1 90 ? -18.740 7.216 16.609 1.00 88.88 90 GLN A O 1
ATOM 742 N N . GLN A 1 91 ? -19.153 8.651 18.277 1.00 89.44 91 GLN A N 1
ATOM 743 C CA . GLN A 1 91 ? -19.275 9.828 17.409 1.00 89.44 91 GLN A CA 1
ATOM 744 C C . GLN A 1 91 ? -17.979 10.132 16.631 1.00 89.44 91 GLN A C 1
ATOM 746 O O . GLN A 1 91 ? -18.013 10.603 15.492 1.00 89.44 91 GLN A O 1
ATOM 751 N N . GLN A 1 92 ? -16.811 9.859 17.221 1.00 90.25 92 GLN A N 1
ATOM 752 C CA . GLN A 1 92 ? -15.526 10.034 16.546 1.00 90.25 92 GLN A CA 1
ATOM 753 C C . GLN A 1 92 ? -15.271 8.933 15.508 1.00 90.25 92 GLN A C 1
ATOM 755 O O . GLN A 1 92 ? -14.718 9.218 14.443 1.00 90.25 92 GLN A O 1
ATOM 760 N N . GLN A 1 93 ? -15.678 7.698 15.797 1.00 91.44 93 GLN A N 1
ATOM 761 C CA . GLN A 1 93 ? -15.582 6.572 14.871 1.00 91.44 93 GLN A CA 1
ATOM 762 C C . GLN A 1 93 ? -16.411 6.819 13.605 1.00 91.44 93 GLN A C 1
ATOM 764 O O . GLN A 1 93 ? -15.882 6.663 12.504 1.00 91.44 93 GLN A O 1
ATOM 769 N N . GLU A 1 94 ? -17.655 7.289 13.739 1.00 91.69 94 GLU A N 1
ATOM 770 C CA . GLU A 1 94 ? -18.510 7.637 12.594 1.00 91.69 94 GLU A CA 1
ATOM 771 C C . GLU A 1 94 ? -17.874 8.719 11.716 1.00 91.69 94 GLU A C 1
ATOM 773 O O . GLU A 1 94 ? -17.779 8.559 10.500 1.00 91.69 94 GLU A O 1
ATOM 778 N N . ARG A 1 95 ? -17.335 9.786 12.323 1.00 92.50 95 ARG A N 1
ATOM 779 C CA . ARG A 1 95 ? -16.615 10.837 11.585 1.00 92.50 95 ARG A CA 1
ATOM 780 C C . ARG A 1 95 ? -15.421 10.297 10.802 1.00 92.50 95 ARG A C 1
ATOM 782 O O . ARG A 1 95 ? -15.259 10.637 9.632 1.00 92.50 95 ARG A O 1
ATOM 789 N N . LYS A 1 96 ? -14.583 9.465 11.429 1.00 93.38 96 LYS A N 1
ATOM 790 C CA . LYS A 1 96 ? -13.413 8.860 10.770 1.00 93.38 96 LYS A CA 1
ATOM 791 C C . LYS A 1 96 ? -13.828 7.937 9.631 1.00 93.38 96 LYS A C 1
ATOM 793 O O . LYS A 1 96 ? -13.2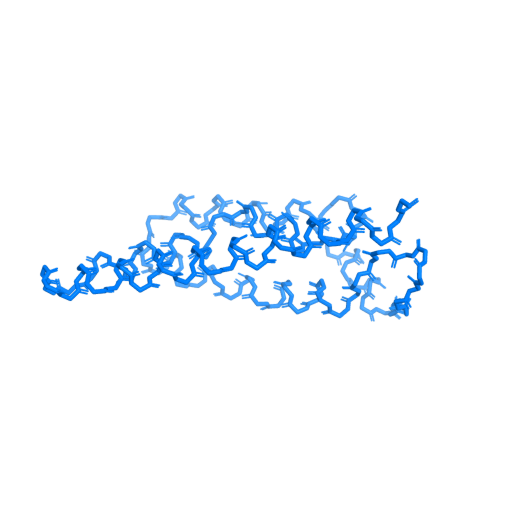21 7.983 8.567 1.00 93.38 96 LYS A O 1
ATOM 798 N N . HIS A 1 97 ? -14.854 7.119 9.851 1.00 92.00 97 HIS A N 1
ATOM 799 C CA . HIS A 1 97 ? -15.379 6.214 8.839 1.00 92.00 97 HIS A CA 1
ATOM 800 C C . HIS A 1 97 ? -15.904 6.987 7.623 1.00 92.00 97 HIS A C 1
ATOM 802 O O . HIS A 1 97 ? -15.466 6.737 6.503 1.00 92.00 97 HIS A O 1
ATOM 808 N N . THR A 1 98 ? -16.755 7.993 7.844 1.00 93.31 98 THR A N 1
ATOM 809 C CA . THR A 1 98 ? -17.275 8.858 6.775 1.00 93.31 98 THR A CA 1
ATOM 810 C C . THR A 1 98 ? -16.151 9.562 6.024 1.00 93.31 98 THR A C 1
ATOM 812 O O . THR A 1 98 ? -16.176 9.608 4.799 1.00 93.31 98 THR A O 1
ATOM 815 N N . PHE A 1 99 ? -15.129 10.056 6.728 1.00 94.44 99 PHE A N 1
ATOM 816 C CA . PHE A 1 99 ? -13.966 10.681 6.098 1.00 94.44 99 PHE A CA 1
ATOM 817 C C . PHE A 1 99 ? -13.205 9.717 5.174 1.00 94.44 99 PHE A C 1
ATOM 819 O O . PHE A 1 99 ? -12.873 10.077 4.042 1.00 94.44 99 PHE A O 1
ATOM 826 N N . ILE A 1 100 ? -12.960 8.485 5.630 1.00 93.06 100 ILE A N 1
ATOM 827 C CA . ILE A 1 100 ? -12.292 7.449 4.833 1.00 93.06 100 ILE A CA 1
ATOM 828 C C . ILE A 1 100 ? -13.131 7.121 3.592 1.00 93.06 100 ILE A C 1
ATOM 830 O O . ILE A 1 100 ? -12.622 7.193 2.475 1.00 93.06 100 ILE A O 1
ATOM 834 N N . VAL A 1 101 ? -14.421 6.819 3.770 1.00 93.25 101 VAL A N 1
ATOM 835 C CA . VAL A 1 101 ? -15.327 6.451 2.670 1.00 93.25 101 VAL A CA 1
ATOM 836 C C . VAL A 1 101 ? -15.459 7.580 1.651 1.00 93.25 101 VAL A C 1
ATOM 838 O O . VAL A 1 101 ? -15.340 7.328 0.455 1.00 93.25 101 VAL A O 1
ATOM 841 N N . ALA A 1 102 ? -15.640 8.825 2.100 1.00 95.88 102 ALA A N 1
ATOM 842 C CA . ALA A 1 102 ? -15.731 9.980 1.210 1.00 95.88 102 ALA A CA 1
ATOM 843 C C . ALA A 1 102 ? -14.452 10.156 0.380 1.00 95.88 102 ALA A C 1
ATOM 845 O O . ALA A 1 102 ? -14.524 10.372 -0.828 1.00 95.88 102 ALA A O 1
ATOM 846 N N . SER A 1 103 ? -13.281 9.990 1.001 1.00 93.81 103 SER A N 1
ATOM 847 C CA . SER A 1 103 ? -11.991 10.078 0.307 1.00 93.81 103 SER A CA 1
ATOM 848 C C . SER A 1 103 ? -11.862 9.013 -0.789 1.00 93.81 103 SER A C 1
ATOM 850 O O . SER A 1 103 ? -11.496 9.332 -1.920 1.00 93.81 103 SER A O 1
ATOM 852 N N . PHE A 1 104 ? -12.220 7.758 -0.490 1.00 92.12 104 PHE A N 1
ATOM 853 C CA . PHE A 1 104 ? -12.212 6.679 -1.484 1.00 92.12 104 PHE A CA 1
ATOM 854 C C . PHE A 1 104 ? -13.255 6.883 -2.585 1.00 92.12 104 PHE A C 1
ATOM 856 O O . PHE A 1 104 ? -12.957 6.613 -3.744 1.00 92.12 104 PHE A O 1
ATOM 863 N N . ALA A 1 105 ? -14.443 7.399 -2.260 1.00 95.31 105 ALA A N 1
ATOM 864 C CA . ALA A 1 105 ? -15.475 7.700 -3.249 1.00 95.31 105 ALA A CA 1
ATOM 865 C C . ALA A 1 105 ? -15.022 8.791 -4.233 1.00 95.31 105 ALA A C 1
ATOM 867 O O . ALA A 1 105 ? -15.229 8.658 -5.439 1.00 95.31 105 ALA A O 1
ATOM 868 N N . ILE A 1 106 ? -14.347 9.836 -3.740 1.00 96.12 106 ILE A N 1
ATOM 869 C CA . ILE A 1 106 ? -13.769 10.893 -4.583 1.00 96.12 106 ILE A CA 1
ATOM 870 C C . ILE A 1 106 ? -12.674 10.318 -5.487 1.00 96.12 106 ILE A C 1
ATOM 872 O O . ILE A 1 106 ? -12.704 10.543 -6.694 1.00 96.12 106 ILE A O 1
ATOM 876 N N . LEU A 1 107 ? -11.736 9.542 -4.931 1.00 90.75 107 LEU A N 1
ATOM 877 C CA . LEU A 1 107 ? -10.670 8.898 -5.707 1.00 90.75 107 LEU A CA 1
ATOM 878 C C . LEU A 1 107 ? -11.229 7.953 -6.780 1.00 90.75 107 LEU A C 1
ATOM 880 O O . LEU A 1 107 ? -10.755 7.968 -7.914 1.00 90.75 107 LEU A O 1
ATOM 884 N N . LEU A 1 108 ? -12.256 7.169 -6.441 1.00 92.31 108 LEU A N 1
ATOM 885 C CA . LEU A 1 108 ? -12.941 6.282 -7.377 1.00 92.31 108 LEU A CA 1
ATOM 886 C C . LEU A 1 108 ? -13.614 7.075 -8.502 1.00 92.31 108 LEU A C 1
ATOM 888 O O . LEU A 1 108 ? -13.460 6.725 -9.668 1.00 92.31 108 LEU A O 1
ATOM 892 N N . SER A 1 109 ? -14.321 8.154 -8.160 1.00 94.56 109 SER A N 1
ATOM 893 C CA . SER A 1 109 ? -14.969 9.035 -9.135 1.00 94.56 109 SER A CA 1
ATOM 894 C C . SER A 1 109 ? -13.952 9.653 -10.100 1.00 94.56 109 SER A C 1
ATOM 896 O O . SER A 1 109 ? -14.116 9.555 -11.315 1.00 94.56 109 SER A O 1
ATOM 898 N N . LEU A 1 110 ? -12.842 10.190 -9.581 1.00 92.75 110 LEU A N 1
ATOM 899 C CA . LEU A 1 110 ? -11.740 10.710 -10.397 1.00 92.75 110 LEU A CA 1
ATOM 900 C C . LEU A 1 110 ? -11.157 9.629 -11.315 1.00 92.75 110 LEU A C 1
ATOM 902 O O . LEU A 1 110 ? -10.943 9.879 -12.500 1.00 92.75 110 LEU A O 1
ATOM 906 N N . GLY A 1 111 ? -10.945 8.419 -10.792 1.00 87.62 111 GLY A N 1
ATOM 907 C CA . GLY A 1 111 ? -10.488 7.275 -11.577 1.00 87.62 111 GLY A CA 1
ATOM 908 C C . GLY A 1 111 ? -11.449 6.915 -12.713 1.00 87.62 111 GLY A C 1
ATOM 909 O O . GLY A 1 111 ? -11.004 6.699 -13.837 1.00 87.62 111 GLY A O 1
ATOM 910 N N . MET A 1 112 ? -12.761 6.913 -12.454 1.00 91.94 112 MET A N 1
ATOM 911 C CA . MET A 1 112 ? -13.782 6.652 -13.475 1.00 91.94 112 MET A CA 1
ATOM 912 C C . MET A 1 112 ? -13.818 7.732 -14.558 1.00 91.94 112 MET A C 1
ATOM 914 O O . MET A 1 112 ? -13.910 7.398 -15.740 1.00 91.94 112 MET A O 1
ATOM 918 N N . VAL A 1 113 ? -13.710 9.011 -14.183 1.00 92.31 113 VAL A N 1
ATOM 919 C CA . VAL A 1 113 ? -13.651 10.123 -15.145 1.00 92.31 113 VAL A CA 1
ATOM 920 C C . VAL A 1 113 ? -12.409 10.004 -16.025 1.00 92.31 113 VAL A C 1
ATOM 922 O O . VAL A 1 113 ? -12.526 10.053 -17.247 1.00 92.31 113 VAL A O 1
ATOM 925 N N . MET A 1 114 ? -11.235 9.781 -15.427 1.00 86.25 114 MET A N 1
ATOM 926 C CA . MET A 1 114 ? -9.977 9.623 -16.167 1.00 86.25 114 MET A CA 1
ATOM 927 C C . MET A 1 114 ? -10.004 8.405 -17.091 1.00 86.25 114 MET A C 1
ATOM 929 O O . MET A 1 114 ? -9.534 8.493 -18.220 1.00 86.25 114 MET A O 1
ATOM 933 N N . PHE A 1 115 ? -10.578 7.286 -16.645 1.00 83.88 115 PHE A N 1
ATOM 934 C CA . PHE A 1 115 ? -10.752 6.101 -17.481 1.00 83.88 115 PHE A CA 1
ATOM 935 C C . PHE A 1 115 ? -11.669 6.389 -18.672 1.00 83.88 115 PHE A C 1
ATOM 937 O O . PHE A 1 115 ? -11.303 6.121 -19.811 1.00 83.88 115 PHE A O 1
ATOM 944 N N . THR A 1 116 ? -12.829 6.994 -18.416 1.00 88.38 116 THR A N 1
ATOM 945 C CA . THR A 1 116 ? -13.822 7.319 -19.445 1.00 88.38 116 THR A CA 1
ATOM 946 C C . THR A 1 116 ? -13.243 8.281 -20.484 1.00 88.38 116 THR A C 1
ATOM 948 O O . THR A 1 116 ? -13.259 7.979 -21.672 1.00 88.38 116 THR A O 1
ATOM 951 N N . LEU A 1 117 ? -12.662 9.405 -20.051 1.00 87.81 117 LEU A N 1
ATOM 952 C CA . LEU A 1 117 ? -12.026 10.379 -20.946 1.00 87.81 117 LEU A CA 1
ATOM 953 C C . LEU A 1 117 ? -10.796 9.801 -21.660 1.00 87.81 117 LEU A C 1
ATOM 955 O O . LEU A 1 117 ? -10.585 10.081 -22.836 1.00 87.81 117 LEU A O 1
ATOM 959 N N . GLY A 1 118 ? -10.006 8.974 -20.973 1.00 76.31 118 GLY A N 1
ATOM 960 C CA . GLY A 1 118 ? -8.850 8.290 -21.549 1.00 76.31 118 GLY A CA 1
ATOM 961 C C . GLY A 1 118 ? -9.236 7.356 -22.696 1.00 76.31 118 GLY A C 1
ATOM 962 O O . GLY A 1 118 ? -8.598 7.392 -23.745 1.00 76.31 118 GLY A O 1
ATOM 963 N N . VAL A 1 119 ? -10.318 6.586 -22.540 1.00 66.00 119 VAL A N 1
ATOM 964 C CA . VAL A 1 119 ? -10.874 5.738 -23.608 1.00 66.00 119 VAL A CA 1
ATOM 965 C C . VAL A 1 119 ? -11.285 6.578 -24.818 1.00 66.00 119 VAL A C 1
ATOM 967 O O . VAL A 1 119 ? -10.956 6.209 -25.940 1.00 66.00 119 VAL A O 1
ATOM 970 N N . TYR A 1 120 ? -11.922 7.733 -24.606 1.00 58.16 120 TYR A N 1
ATOM 971 C CA . TYR A 1 120 ? -12.289 8.633 -25.706 1.00 58.16 120 TYR A CA 1
ATOM 972 C C . TYR A 1 120 ? -11.095 9.328 -26.370 1.00 58.16 120 TYR A C 1
ATOM 974 O O . TYR A 1 120 ? -11.202 9.723 -27.519 1.00 58.16 120 TYR A O 1
ATOM 982 N N . SER A 1 121 ? -9.960 9.482 -25.682 1.00 58.75 121 SER A N 1
ATOM 983 C CA . SER A 1 121 ? -8.752 10.073 -26.280 1.00 58.75 121 SER A CA 1
ATOM 984 C C . SER A 1 121 ? -7.987 9.120 -27.208 1.00 58.75 121 SER A C 1
ATOM 986 O O . SER A 1 121 ? -7.115 9.558 -27.954 1.00 58.75 121 SER A O 1
ATOM 988 N N . LEU A 1 122 ? -8.289 7.819 -27.130 1.00 53.75 122 LEU A N 1
ATOM 989 C CA . LEU A 1 122 ? -7.652 6.750 -27.904 1.00 53.75 122 LEU A CA 1
ATOM 990 C C . LEU A 1 122 ? -8.534 6.225 -29.054 1.00 53.75 122 LEU A C 1
ATOM 992 O O . LEU A 1 122 ? -8.059 5.384 -29.819 1.00 53.75 122 LEU A O 1
ATOM 996 N N . ALA A 1 123 ? -9.792 6.671 -29.141 1.00 48.56 123 ALA A N 1
ATOM 997 C CA . ALA A 1 123 ? -10.778 6.302 -30.163 1.00 48.56 123 ALA A CA 1
ATOM 998 C C . ALA A 1 123 ? -10.910 7.405 -31.220 1.00 48.56 123 ALA A C 1
ATOM 1000 O O . ALA A 1 123 ? -11.112 7.046 -32.402 1.00 48.56 123 ALA A O 1
#

Foldseek 3Di:
DVLVVVLVVDPDDDDPPAQAPSVVLVVLLVVQVCLLVCCCVPHPVVLSVQLVVQSVVCVPPSDSGPNVVSNVVRCSVVVVLVSVLPDDDPVSSVVSVCVVVVVVVVVVVVVVVCVVVVVVVVD

pLDDT: mean 84.46, std 9.86, range [48.56, 96.12]